Protein AF-A0A350AR19-F1 (afdb_monomer)

Mean predicted aligned error: 9.3 Å

Radius of gyration: 23.17 Å; Cα contacts (8 Å, |Δi|>4): 323; chains: 1; bounding box: 36×73×89 Å

pLDDT: mean 83.93, std 16.13, range [36.94, 98.38]

Foldseek 3Di:
DDDDDDDDPPPPPPPPPPPPQDDWDKDKAWEWEQPDPVGIKIKMKIKTFQQHQAKAKAFQAAPAWDWDDDPVATEIEREDEDFDDDPNDGDDDDSVNRPIDIAHNGGMDMHIHMHDDPVSVPPDQQGKYKYFYAYDPVCCVVPVHDHPPGIDIYGYHYD

Structure (mmCIF, N/CA/C/O backbone):
data_AF-A0A350AR19-F1
#
_entry.id   AF-A0A350AR19-F1
#
loop_
_atom_site.group_PDB
_atom_site.id
_atom_site.type_symbol
_atom_site.label_atom_id
_atom_site.label_alt_id
_atom_site.label_comp_id
_atom_site.label_asym_id
_atom_site.label_entity_id
_atom_site.label_seq_id
_atom_site.pdbx_PDB_ins_code
_atom_site.Cartn_x
_atom_site.Cartn_y
_atom_site.Cartn_z
_atom_site.occupancy
_atom_site.B_iso_or_equiv
_atom_site.auth_seq_id
_atom_site.auth_comp_id
_atom_site.auth_asym_id
_atom_site.auth_atom_id
_atom_site.pdbx_PDB_model_num
ATOM 1 N N . MET A 1 1 ? -0.957 -42.945 63.486 1.00 37.81 1 MET A N 1
ATOM 2 C CA . MET A 1 1 ? -1.663 -42.480 62.270 1.00 37.81 1 MET A CA 1
ATOM 3 C C . MET A 1 1 ? -1.542 -40.961 62.187 1.00 37.81 1 MET A C 1
ATOM 5 O O . MET A 1 1 ? -2.274 -40.268 62.877 1.00 37.81 1 MET A O 1
ATOM 9 N N . LYS A 1 2 ? -0.574 -40.432 61.429 1.00 36.94 2 LYS A N 1
ATOM 10 C CA . LYS A 1 2 ? -0.423 -38.988 61.178 1.00 36.94 2 LYS A CA 1
ATOM 11 C C . LYS A 1 2 ? -0.673 -38.764 59.688 1.00 36.94 2 LYS A C 1
ATOM 13 O O . LYS A 1 2 ? 0.070 -39.288 58.867 1.00 36.94 2 LYS A O 1
ATOM 18 N N . LYS A 1 3 ? -1.777 -38.091 59.357 1.00 41.34 3 LYS A N 1
ATOM 19 C CA . LYS A 1 3 ? -2.164 -37.763 57.980 1.00 41.34 3 LYS A CA 1
ATOM 20 C C . LYS A 1 3 ? -1.317 -36.578 57.510 1.00 41.34 3 LYS A C 1
ATOM 22 O O . LYS A 1 3 ? -1.369 -35.517 58.125 1.00 41.34 3 LYS A O 1
ATOM 27 N N . LEU A 1 4 ? -0.527 -36.787 56.459 1.00 43.38 4 LEU A N 1
ATOM 28 C CA . LEU A 1 4 ? 0.176 -35.736 55.727 1.00 43.38 4 LEU A CA 1
ATOM 29 C C . LEU A 1 4 ? -0.856 -35.006 54.853 1.00 43.38 4 LEU A C 1
ATOM 31 O O . LEU A 1 4 ? -1.509 -35.638 54.025 1.00 43.38 4 LEU A O 1
ATOM 35 N N . ILE A 1 5 ? -1.026 -33.703 55.057 1.00 50.78 5 ILE A N 1
ATOM 36 C CA . ILE A 1 5 ? -1.813 -32.838 54.172 1.00 50.78 5 ILE A CA 1
ATOM 37 C C . ILE A 1 5 ? -0.816 -32.202 53.208 1.00 50.78 5 ILE A C 1
ATOM 39 O O . ILE A 1 5 ? -0.080 -31.290 53.578 1.00 50.78 5 ILE A O 1
ATOM 43 N N . THR A 1 6 ? -0.759 -32.719 51.985 1.00 48.66 6 THR A N 1
ATOM 44 C CA . THR A 1 6 ? 0.013 -32.122 50.894 1.00 48.66 6 THR A CA 1
ATOM 45 C C . THR A 1 6 ? -0.844 -31.032 50.257 1.00 48.66 6 THR A C 1
ATOM 47 O O . THR A 1 6 ? -1.829 -31.326 49.584 1.00 48.66 6 THR A O 1
ATOM 50 N N . ILE A 1 7 ? -0.504 -29.768 50.508 1.00 51.00 7 ILE A N 1
ATOM 51 C CA . ILE A 1 7 ? -1.137 -28.613 49.863 1.00 51.00 7 ILE A CA 1
ATOM 52 C C . ILE A 1 7 ? -0.574 -28.513 48.442 1.00 51.00 7 ILE A C 1
ATOM 54 O O . ILE A 1 7 ? 0.606 -28.224 48.249 1.00 51.00 7 ILE A O 1
ATOM 58 N N . PHE A 1 8 ? -1.416 -28.791 47.448 1.00 46.69 8 PHE A N 1
ATOM 59 C CA . PHE A 1 8 ? -1.112 -28.588 46.034 1.00 46.69 8 PHE A CA 1
ATOM 60 C C . PHE A 1 8 ? -1.210 -27.084 45.743 1.00 46.69 8 PHE A C 1
ATOM 62 O O . PHE A 1 8 ? -2.303 -26.524 45.678 1.00 46.69 8 PHE A O 1
ATOM 69 N N . SER A 1 9 ? -0.064 -26.412 45.638 1.00 46.75 9 SER A N 1
ATOM 70 C CA . SER A 1 9 ? 0.002 -25.003 45.246 1.00 46.75 9 SER A CA 1
ATOM 71 C C . SER A 1 9 ? -0.266 -24.905 43.741 1.00 46.75 9 SER A C 1
ATOM 73 O O . SER A 1 9 ? 0.594 -25.236 42.926 1.00 46.75 9 SER A O 1
ATOM 75 N N . LEU A 1 10 ? -1.489 -24.520 43.369 1.00 44.19 10 LEU A N 1
ATOM 76 C CA . LEU A 1 10 ? -1.871 -24.227 41.991 1.00 44.19 10 LEU A CA 1
ATOM 77 C C . LEU A 1 10 ? -1.252 -22.874 41.609 1.00 44.19 10 LEU A C 1
ATOM 79 O O . LEU A 1 10 ? -1.826 -21.817 41.860 1.00 44.19 10 LEU A O 1
ATOM 83 N N . ILE A 1 11 ? -0.043 -22.910 41.049 1.00 52.19 11 ILE A N 1
ATOM 84 C CA . ILE A 1 11 ? 0.595 -21.743 40.438 1.00 52.19 11 ILE A CA 1
ATOM 85 C C . ILE A 1 11 ? -0.201 -21.427 39.170 1.00 52.19 11 ILE A C 1
ATOM 87 O O . ILE A 1 11 ? -0.035 -22.067 38.134 1.00 52.19 11 ILE A O 1
ATOM 91 N N . ILE A 1 12 ? -1.102 -20.452 39.271 1.00 52.34 12 ILE A N 1
ATOM 92 C CA . ILE A 1 12 ? -1.701 -19.794 38.115 1.00 52.34 12 ILE A CA 1
ATOM 93 C C . ILE A 1 12 ? -0.551 -19.043 37.439 1.00 52.34 12 ILE A C 1
ATOM 95 O O . ILE A 1 12 ? -0.163 -17.960 37.876 1.00 52.34 12 ILE A O 1
ATOM 99 N N . LEU A 1 13 ? 0.035 -19.643 36.398 1.00 46.66 13 LEU A N 1
ATOM 100 C CA . LEU A 1 13 ? 0.797 -18.894 35.407 1.00 46.66 13 LEU A CA 1
ATOM 101 C C . LEU A 1 13 ? -0.187 -17.921 34.757 1.00 46.66 13 LEU A C 1
ATOM 103 O O . LEU A 1 13 ? -0.883 -18.256 33.801 1.00 46.66 13 LEU A O 1
ATOM 107 N N . ALA A 1 14 ? -0.260 -16.710 35.302 1.00 49.75 14 ALA A N 1
ATOM 108 C CA . ALA A 1 14 ? -0.674 -15.562 34.527 1.00 49.75 14 ALA A CA 1
ATOM 109 C C . ALA A 1 14 ? 0.371 -15.427 33.416 1.00 49.75 14 ALA A C 1
ATOM 111 O O . ALA A 1 14 ? 1.444 -14.859 33.614 1.00 49.75 14 ALA A O 1
ATOM 112 N N . PHE A 1 15 ? 0.092 -16.031 32.261 1.00 45.84 15 PHE A N 1
ATOM 113 C CA . PHE A 1 15 ? 0.726 -15.609 31.029 1.00 45.84 15 PHE A CA 1
ATOM 114 C C . PHE A 1 15 ? 0.310 -14.155 30.855 1.00 45.84 15 PHE A C 1
ATOM 116 O O . PHE A 1 15 ? -0.799 -13.861 30.416 1.00 45.84 15 PHE A O 1
ATOM 123 N N . SER A 1 16 ? 1.183 -13.243 31.270 1.00 38.97 16 SER A N 1
ATOM 124 C CA . SER A 1 16 ? 1.180 -11.882 30.774 1.00 38.97 16 SER A CA 1
ATOM 125 C C . SER A 1 16 ? 1.359 -12.009 29.268 1.00 38.97 16 SER A C 1
ATOM 127 O O . SER A 1 16 ? 2.484 -12.101 28.777 1.00 38.97 16 SER A O 1
ATOM 129 N N . ILE A 1 17 ? 0.251 -12.114 28.534 1.00 50.84 17 ILE A N 1
ATOM 130 C CA . ILE A 1 17 ? 0.256 -11.905 27.097 1.00 50.84 17 ILE A CA 1
ATOM 131 C C . ILE A 1 17 ? 0.641 -10.441 26.980 1.00 50.84 17 ILE A C 1
ATOM 133 O O . ILE A 1 17 ? -0.194 -9.555 27.134 1.00 50.84 17 ILE A O 1
ATOM 137 N N . SER A 1 18 ? 1.935 -10.183 26.805 1.00 42.81 18 SER A N 1
ATOM 138 C CA . SER A 1 18 ? 2.385 -8.929 26.237 1.00 42.81 18 SER A CA 1
ATOM 139 C C . SER A 1 18 ? 1.616 -8.816 24.928 1.00 42.81 18 SER A C 1
ATOM 141 O O . SER A 1 18 ? 1.891 -9.545 23.977 1.00 42.81 18 SER A O 1
ATOM 143 N N . HIS A 1 19 ? 0.560 -8.001 24.922 1.00 46.62 19 HIS A N 1
ATOM 144 C CA . HIS A 1 19 ? -0.026 -7.510 23.690 1.00 46.62 19 HIS A CA 1
ATOM 145 C C . HIS A 1 19 ? 1.060 -6.603 23.130 1.00 46.62 19 HIS A C 1
ATOM 147 O O . HIS A 1 19 ? 1.127 -5.422 23.452 1.00 46.62 19 HIS A O 1
ATOM 153 N N . ALA A 1 20 ? 2.014 -7.194 22.409 1.00 54.19 20 ALA A N 1
ATOM 154 C CA . ALA A 1 20 ? 2.759 -6.417 21.446 1.00 54.19 20 ALA A CA 1
ATOM 155 C C . ALA A 1 20 ? 1.678 -5.752 20.598 1.00 54.19 20 ALA A C 1
ATOM 157 O O . ALA A 1 20 ? 0.804 -6.478 20.118 1.00 54.19 20 ALA A O 1
ATOM 158 N N . ASP A 1 21 ? 1.676 -4.418 20.531 1.00 61.75 21 ASP A N 1
ATOM 159 C CA . ASP A 1 21 ? 0.714 -3.668 19.729 1.00 61.75 21 ASP A CA 1
ATOM 160 C C . ASP A 1 21 ? 0.705 -4.300 18.341 1.00 61.75 21 ASP A C 1
ATOM 162 O O . ASP A 1 21 ? 1.667 -4.196 17.573 1.00 61.75 21 ASP A O 1
ATOM 166 N N . SER A 1 22 ? -0.331 -5.095 18.084 1.00 72.25 22 SER A N 1
ATOM 167 C CA . SER A 1 22 ? -0.424 -5.844 16.851 1.00 72.25 22 SER A CA 1
ATOM 168 C C . SER A 1 22 ? -0.725 -4.808 15.787 1.00 72.25 22 SER A C 1
ATOM 170 O O . SER A 1 22 ? -1.649 -4.005 15.900 1.00 72.25 22 SER A O 1
ATOM 172 N N . ILE A 1 23 ? 0.138 -4.763 14.787 1.00 87.81 23 ILE A N 1
ATOM 173 C CA . ILE A 1 23 ? -0.012 -3.900 13.625 1.00 87.81 23 ILE A CA 1
ATOM 174 C C . ILE A 1 23 ? -0.485 -4.763 12.461 1.00 87.81 23 ILE A C 1
ATOM 176 O O . ILE A 1 23 ? -0.144 -5.950 12.426 1.00 87.81 23 ILE A O 1
ATOM 180 N N . PRO A 1 24 ? -1.254 -4.206 11.514 1.00 91.50 24 PRO A N 1
ATOM 181 C CA . PRO A 1 24 ? -1.616 -4.920 10.300 1.00 91.50 24 PRO A CA 1
ATOM 182 C C . PRO A 1 24 ? -0.372 -5.404 9.552 1.00 91.50 24 PRO A C 1
ATOM 184 O O . PRO A 1 24 ? 0.674 -4.749 9.559 1.00 91.50 24 PRO A O 1
ATOM 187 N N . THR A 1 25 ? -0.495 -6.557 8.906 1.00 93.81 25 THR A N 1
ATOM 188 C CA . THR A 1 25 ? 0.560 -7.131 8.068 1.00 93.81 25 THR A CA 1
ATOM 189 C C . THR A 1 25 ? 0.360 -6.692 6.621 1.00 93.81 25 THR A C 1
ATOM 191 O O . THR A 1 25 ? -0.773 -6.577 6.153 1.00 93.81 25 THR A O 1
ATOM 194 N N . LEU A 1 26 ? 1.466 -6.440 5.919 1.00 94.75 26 LEU A N 1
ATOM 195 C CA . LEU A 1 26 ? 1.478 -6.044 4.514 1.00 94.75 26 LEU A CA 1
ATOM 196 C C . LEU A 1 26 ? 2.214 -7.076 3.665 1.00 94.75 26 LEU A C 1
ATOM 198 O O . LEU A 1 26 ? 3.391 -7.356 3.908 1.00 94.75 26 LEU A O 1
ATOM 202 N N . GLU A 1 27 ? 1.553 -7.553 2.618 1.00 95.69 27 GLU A N 1
ATOM 203 C CA . GLU A 1 27 ? 2.154 -8.383 1.573 1.00 95.69 27 GLU A CA 1
ATOM 204 C C . GLU A 1 27 ? 2.068 -7.643 0.243 1.00 95.69 27 GLU A C 1
ATOM 206 O O . GLU A 1 27 ? 1.047 -7.027 -0.054 1.00 95.69 27 GLU A O 1
ATOM 211 N N . ALA A 1 28 ? 3.128 -7.672 -0.560 1.00 96.06 28 ALA A N 1
ATOM 212 C CA . ALA A 1 28 ? 3.125 -7.002 -1.851 1.00 96.06 28 ALA A CA 1
ATOM 213 C C . ALA A 1 28 ? 3.604 -7.916 -2.974 1.00 96.06 28 ALA A C 1
ATOM 215 O O . ALA A 1 28 ? 4.525 -8.718 -2.818 1.00 96.06 28 ALA A O 1
ATOM 216 N N . HIS A 1 29 ? 2.992 -7.731 -4.137 1.00 96.81 29 HIS A N 1
ATOM 217 C CA . HIS A 1 29 ? 3.354 -8.385 -5.381 1.00 96.81 29 HIS A CA 1
ATOM 218 C C . HIS A 1 29 ? 3.581 -7.327 -6.451 1.00 96.81 29 HIS A C 1
ATOM 220 O O . HIS A 1 29 ? 2.799 -6.384 -6.576 1.00 96.81 29 HIS A O 1
ATOM 226 N N . ALA A 1 30 ? 4.648 -7.493 -7.225 1.00 96.12 30 ALA A N 1
ATOM 227 C CA . ALA A 1 30 ? 5.032 -6.563 -8.271 1.00 96.12 30 ALA A CA 1
ATOM 228 C C . ALA A 1 30 ? 5.287 -7.319 -9.576 1.00 96.12 30 ALA A C 1
ATOM 230 O O . ALA A 1 30 ? 6.028 -8.303 -9.593 1.00 96.12 30 ALA A O 1
ATOM 231 N N . VAL A 1 31 ? 4.673 -6.853 -10.661 1.00 96.69 31 VAL A N 1
ATOM 232 C CA . VAL A 1 31 ? 4.845 -7.419 -12.001 1.00 96.69 31 VAL A CA 1
ATOM 233 C C . VAL A 1 31 ? 5.217 -6.314 -12.978 1.00 96.69 31 VAL A C 1
ATOM 235 O O . VAL A 1 31 ? 4.507 -5.314 -13.093 1.00 96.69 31 VAL A O 1
ATOM 238 N N . LEU A 1 32 ? 6.333 -6.491 -13.676 1.00 96.00 32 LEU A N 1
ATOM 239 C CA . LEU A 1 32 ? 6.866 -5.543 -14.642 1.00 96.00 32 LEU A CA 1
ATOM 240 C C . LEU A 1 32 ? 6.602 -6.031 -16.067 1.00 96.00 32 LEU A C 1
ATOM 242 O O . LEU A 1 32 ? 7.069 -7.090 -16.474 1.00 96.00 32 LEU A O 1
ATOM 246 N N . ASN A 1 33 ? 5.912 -5.207 -16.848 1.00 94.88 33 ASN A N 1
ATOM 247 C CA . ASN A 1 33 ? 5.736 -5.401 -18.278 1.00 94.88 33 ASN A CA 1
ATOM 248 C C . ASN A 1 33 ? 6.491 -4.299 -19.032 1.00 94.88 33 ASN A C 1
ATOM 250 O O . ASN A 1 33 ? 6.073 -3.140 -19.017 1.00 94.88 33 ASN A O 1
ATOM 254 N N . LYS A 1 34 ? 7.603 -4.648 -19.689 1.00 92.44 34 LYS A N 1
ATOM 255 C CA . LYS A 1 34 ? 8.407 -3.697 -20.481 1.00 92.44 34 LYS A CA 1
ATOM 256 C C . LYS A 1 34 ? 7.848 -3.455 -21.888 1.00 92.44 34 LYS A C 1
ATOM 258 O O . LYS A 1 34 ? 8.145 -2.422 -22.482 1.00 92.44 34 LYS A O 1
ATOM 263 N N . ASP A 1 35 ? 6.987 -4.343 -22.380 1.00 89.56 35 ASP A N 1
ATOM 264 C CA . ASP A 1 35 ? 6.554 -4.401 -23.781 1.00 89.56 35 ASP A CA 1
ATOM 265 C C . ASP A 1 35 ? 5.206 -3.709 -24.043 1.00 89.56 35 ASP A C 1
ATOM 267 O O . ASP A 1 35 ? 4.575 -3.914 -25.086 1.00 89.56 35 ASP A O 1
ATOM 271 N N . THR A 1 36 ? 4.716 -2.874 -23.118 1.00 89.56 36 THR A N 1
ATOM 272 C CA . THR A 1 36 ? 3.449 -2.174 -23.361 1.00 89.56 36 THR A CA 1
ATOM 273 C C . THR A 1 36 ? 3.608 -1.071 -24.421 1.00 89.56 36 THR A C 1
ATOM 275 O O . THR A 1 36 ? 4.638 -0.392 -24.467 1.00 89.56 36 THR A O 1
ATOM 278 N N . PRO A 1 37 ? 2.569 -0.782 -25.234 1.00 86.44 37 PRO A N 1
ATOM 279 C CA . PRO A 1 37 ? 2.647 0.220 -26.306 1.00 86.44 37 PRO A CA 1
ATOM 280 C C . PRO A 1 37 ? 3.009 1.643 -25.855 1.00 86.44 37 PRO A C 1
ATOM 282 O O . PRO A 1 37 ? 3.338 2.484 -26.689 1.00 86.44 37 PRO A O 1
ATOM 285 N N . LYS A 1 38 ? 2.882 1.947 -24.557 1.00 86.31 38 LYS A N 1
ATOM 286 C CA . LYS A 1 38 ? 3.126 3.276 -23.977 1.00 86.31 38 LYS A CA 1
ATOM 287 C C . LYS A 1 38 ? 4.394 3.330 -23.110 1.00 86.31 38 LYS A C 1
ATOM 289 O O . LYS A 1 38 ? 4.604 4.340 -22.442 1.00 86.31 38 LYS A O 1
ATOM 294 N N . GLY A 1 39 ? 5.226 2.287 -23.148 1.00 88.31 39 GLY A N 1
ATOM 295 C CA . GLY A 1 39 ? 6.433 2.132 -22.329 1.00 88.31 39 GLY A CA 1
ATOM 296 C C . GLY A 1 39 ? 6.243 1.151 -21.166 1.00 88.31 39 GLY A C 1
ATOM 297 O O . GLY A 1 39 ? 5.162 0.579 -21.023 1.00 88.31 39 GLY A O 1
ATOM 298 N N . PRO A 1 40 ? 7.266 0.929 -20.327 1.00 92.12 40 PRO A N 1
ATOM 299 C CA . PRO A 1 40 ? 7.166 -0.040 -19.244 1.00 92.12 40 PRO A CA 1
ATOM 300 C C . PRO A 1 40 ? 6.082 0.319 -18.224 1.00 92.12 40 PRO A C 1
ATOM 302 O O . PRO A 1 40 ? 5.913 1.485 -17.852 1.00 92.12 40 PRO A O 1
ATOM 305 N N . LEU A 1 41 ? 5.376 -0.702 -17.749 1.00 94.44 41 LEU A N 1
ATOM 306 C CA . LEU A 1 41 ? 4.312 -0.594 -16.762 1.00 94.44 41 LEU A CA 1
ATOM 307 C C . LEU A 1 41 ? 4.573 -1.572 -15.620 1.00 94.44 41 LEU A C 1
ATOM 309 O O . LEU A 1 41 ? 4.810 -2.758 -15.842 1.00 94.44 41 LEU A O 1
ATOM 313 N N . LEU A 1 42 ? 4.519 -1.058 -14.397 1.00 94.75 42 LEU A N 1
ATOM 314 C CA . LEU A 1 42 ? 4.652 -1.835 -13.176 1.00 94.75 42 LEU A CA 1
ATOM 315 C C . LEU A 1 42 ? 3.273 -1.970 -12.529 1.00 94.75 42 LEU A C 1
ATOM 317 O O . LEU A 1 42 ? 2.700 -0.981 -12.068 1.00 94.75 42 LEU A O 1
ATOM 321 N N . GLY A 1 43 ? 2.742 -3.188 -12.511 1.00 94.62 43 GLY A N 1
ATOM 322 C CA . GLY A 1 43 ? 1.568 -3.545 -11.725 1.00 94.62 43 GLY A CA 1
ATOM 323 C C . GLY A 1 43 ? 1.988 -3.888 -10.302 1.00 94.62 43 GLY A C 1
ATOM 324 O O . GLY A 1 43 ? 2.875 -4.715 -10.104 1.00 94.62 43 GLY A O 1
ATOM 325 N N . VAL A 1 44 ? 1.365 -3.254 -9.314 1.00 95.12 44 VAL A N 1
ATOM 326 C CA . VAL A 1 44 ? 1.610 -3.518 -7.894 1.00 95.12 44 VAL A CA 1
ATOM 327 C C . VAL A 1 44 ? 0.299 -3.854 -7.212 1.00 95.12 44 VAL A C 1
ATOM 329 O O . VAL A 1 44 ? -0.666 -3.099 -7.313 1.00 95.12 44 VAL A O 1
ATOM 332 N N . VAL A 1 45 ? 0.304 -4.967 -6.489 1.00 95.50 45 VAL A N 1
ATOM 333 C CA . VAL A 1 45 ? -0.781 -5.409 -5.618 1.00 95.50 45 VAL A CA 1
ATOM 334 C C . VAL A 1 45 ? -0.259 -5.388 -4.191 1.00 95.50 45 VAL A C 1
ATOM 336 O O . VAL A 1 45 ? 0.756 -6.015 -3.899 1.00 95.50 45 VAL A O 1
ATOM 339 N N . LEU A 1 46 ? -0.935 -4.666 -3.307 1.00 95.94 46 LEU A N 1
ATOM 340 C CA . LEU A 1 46 ? -0.661 -4.637 -1.877 1.00 95.94 46 LEU A CA 1
ATOM 341 C C . LEU A 1 46 ? -1.846 -5.254 -1.136 1.00 95.94 46 LEU A C 1
ATOM 343 O O . LEU A 1 46 ? -2.965 -4.755 -1.220 1.00 95.94 46 LEU A O 1
ATOM 347 N N . ILE A 1 47 ? -1.593 -6.318 -0.389 1.00 96.75 47 ILE A N 1
ATOM 348 C CA . ILE A 1 47 ? -2.563 -6.976 0.476 1.00 96.75 47 ILE A CA 1
ATOM 349 C C . ILE A 1 47 ? -2.356 -6.447 1.894 1.00 96.75 47 ILE A C 1
ATOM 351 O O . ILE A 1 47 ? -1.254 -6.516 2.444 1.00 96.75 47 ILE A O 1
ATOM 355 N N . VAL A 1 48 ? -3.424 -5.914 2.485 1.00 96.25 48 VAL A N 1
ATOM 356 C CA . VAL A 1 48 ? -3.446 -5.461 3.878 1.00 96.25 48 VAL A CA 1
ATOM 357 C C . VAL A 1 48 ? -4.221 -6.475 4.699 1.00 96.25 48 VAL A C 1
ATOM 359 O O . VAL A 1 48 ? -5.412 -6.669 4.464 1.00 96.25 48 VAL A O 1
ATOM 362 N N . ILE A 1 49 ? -3.557 -7.102 5.665 1.00 96.19 49 ILE A N 1
ATOM 363 C CA . ILE A 1 49 ? -4.132 -8.135 6.527 1.00 96.19 49 ILE A CA 1
ATOM 364 C C . ILE A 1 49 ? -4.280 -7.555 7.929 1.00 96.19 49 ILE A C 1
ATOM 366 O O . ILE A 1 49 ? -3.289 -7.175 8.561 1.00 96.19 49 ILE A O 1
ATOM 370 N N . ASN A 1 50 ? -5.509 -7.491 8.441 1.00 96.50 50 ASN A N 1
ATOM 371 C CA . ASN A 1 50 ? -5.743 -7.010 9.795 1.00 96.50 50 ASN A CA 1
ATOM 372 C C . ASN A 1 50 ? -5.413 -8.109 10.812 1.00 96.50 50 ASN A C 1
ATOM 374 O O . ASN A 1 50 ? -6.257 -8.906 11.212 1.00 96.50 50 ASN A O 1
ATOM 378 N N . THR A 1 51 ? -4.160 -8.127 11.250 1.00 94.44 51 THR A N 1
ATOM 379 C CA . THR A 1 51 ? -3.656 -9.006 12.312 1.00 94.44 51 THR A CA 1
ATOM 380 C C . THR A 1 51 ? -3.880 -8.446 13.719 1.00 94.44 51 THR A C 1
ATOM 382 O O . THR A 1 51 ? -3.319 -8.974 14.678 1.00 94.44 51 THR A O 1
ATOM 385 N N . THR A 1 52 ? -4.668 -7.374 13.844 1.00 93.44 52 THR A N 1
ATOM 386 C CA . THR A 1 52 ? -4.962 -6.710 15.118 1.00 93.44 52 THR A CA 1
ATOM 387 C C . THR A 1 52 ? -6.255 -7.225 15.747 1.00 93.44 52 THR A C 1
ATOM 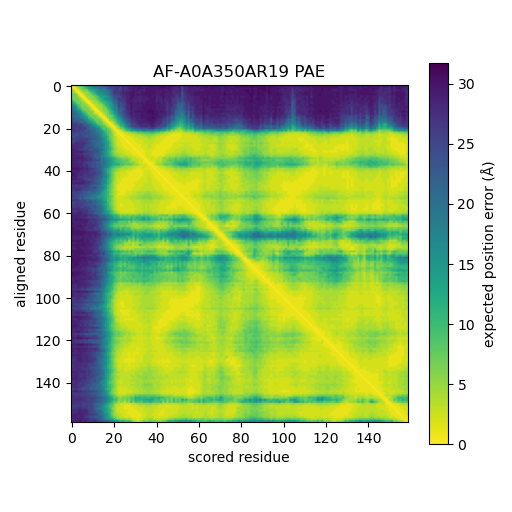389 O O . THR A 1 52 ? -6.990 -7.996 15.134 1.00 93.44 52 THR A O 1
ATOM 392 N N . ASP A 1 53 ? -6.538 -6.813 16.981 1.00 94.69 53 ASP A N 1
ATOM 393 C CA . ASP A 1 53 ? -7.757 -7.160 17.724 1.00 94.69 53 ASP A CA 1
ATOM 394 C C . ASP A 1 53 ? -8.911 -6.158 17.529 1.00 94.69 53 ASP A C 1
ATOM 396 O O . ASP A 1 53 ? -9.984 -6.322 18.114 1.00 94.69 53 ASP A O 1
ATOM 400 N N . ARG A 1 54 ? -8.717 -5.142 16.682 1.00 94.19 54 ARG A N 1
ATOM 401 C CA . ARG A 1 54 ? -9.695 -4.091 16.387 1.00 94.19 54 ARG A CA 1
ATOM 402 C C . ARG A 1 54 ? -9.907 -3.922 14.892 1.00 94.19 54 ARG A C 1
ATOM 404 O O . ARG A 1 54 ? -9.053 -4.276 14.085 1.00 94.19 54 ARG A O 1
ATOM 411 N N . ASP A 1 55 ? -11.035 -3.335 14.525 1.00 96.75 55 ASP A N 1
ATOM 412 C CA . ASP A 1 55 ? -11.291 -2.935 13.146 1.00 96.75 55 ASP A CA 1
ATOM 413 C C . ASP A 1 55 ? -10.295 -1.844 12.716 1.00 96.75 55 ASP A C 1
ATOM 415 O O . ASP A 1 55 ? -9.939 -0.961 13.500 1.00 96.75 55 ASP A O 1
ATOM 419 N N . ILE A 1 56 ? -9.860 -1.896 11.457 1.00 96.06 56 ILE A N 1
ATOM 420 C CA . ILE A 1 56 ? -9.057 -0.840 10.828 1.00 96.06 56 ILE A CA 1
ATOM 421 C C . ILE A 1 56 ? -9.749 -0.365 9.559 1.00 96.06 56 ILE A C 1
ATOM 423 O O . ILE A 1 56 ? -10.340 -1.171 8.844 1.00 96.06 56 ILE A O 1
ATOM 427 N N . THR A 1 57 ? -9.640 0.921 9.237 1.00 96.88 57 THR A N 1
ATOM 428 C CA . THR A 1 57 ? -10.132 1.450 7.960 1.00 96.88 57 THR A CA 1
ATOM 429 C C . THR A 1 57 ? -8.963 1.842 7.070 1.00 96.88 57 THR A C 1
ATOM 431 O O . THR A 1 57 ? -8.076 2.593 7.481 1.00 96.88 57 THR A O 1
ATOM 434 N N . VAL A 1 58 ? -8.963 1.341 5.836 1.00 95.56 58 VAL A N 1
ATOM 435 C CA . VAL A 1 58 ? -7.956 1.656 4.814 1.00 95.56 58 VAL A CA 1
ATOM 436 C C . VAL A 1 58 ? -8.618 2.199 3.555 1.00 95.56 58 VAL A C 1
ATOM 438 O O . VAL A 1 58 ? -9.813 2.009 3.346 1.00 95.56 58 VAL A O 1
ATOM 441 N N . LEU A 1 59 ? -7.848 2.873 2.707 1.00 94.19 59 LEU A N 1
ATOM 442 C CA . LEU A 1 59 ? -8.299 3.340 1.398 1.00 94.19 59 LEU A CA 1
ATOM 443 C C . LEU A 1 59 ? -7.776 2.394 0.319 1.00 94.19 59 LEU A C 1
ATOM 445 O O . LEU A 1 59 ? -6.569 2.176 0.235 1.00 94.19 59 LEU A O 1
ATOM 449 N N . THR A 1 60 ? -8.655 1.848 -0.517 1.00 94.25 60 THR A N 1
ATOM 450 C CA . THR A 1 60 ? -8.264 0.819 -1.497 1.00 94.25 60 THR A CA 1
ATOM 451 C C . THR A 1 60 ? -8.165 1.343 -2.921 1.00 94.25 60 THR A C 1
ATOM 453 O O . THR A 1 60 ? -7.449 0.775 -3.745 1.00 94.25 60 THR A O 1
ATOM 456 N N . LYS A 1 61 ? -8.812 2.474 -3.228 1.00 91.50 61 LYS A N 1
ATOM 457 C CA . LYS A 1 61 ? -8.805 3.036 -4.580 1.00 91.50 61 LYS A CA 1
ATOM 458 C C . LYS A 1 61 ? -7.855 4.204 -4.725 1.00 91.50 61 LYS A C 1
ATOM 460 O O . LYS A 1 61 ? -8.173 5.347 -4.389 1.00 91.50 61 LYS A O 1
ATOM 465 N N . ILE A 1 62 ? -6.704 3.931 -5.326 1.00 84.31 62 ILE A N 1
ATOM 466 C CA . ILE A 1 62 ? -5.738 4.958 -5.696 1.00 84.31 62 ILE A CA 1
ATOM 467 C C . ILE A 1 62 ? -5.996 5.492 -7.109 1.00 84.31 62 ILE A C 1
ATOM 469 O O . ILE A 1 62 ? -6.414 4.772 -8.010 1.00 84.31 62 ILE A O 1
ATOM 473 N N . LYS A 1 63 ? -5.739 6.790 -7.314 1.00 71.50 63 LYS A N 1
ATOM 474 C CA . LYS A 1 63 ? -5.779 7.385 -8.658 1.00 71.50 63 LYS A CA 1
ATOM 475 C C . LYS A 1 63 ? -4.496 7.164 -9.449 1.00 71.50 63 LYS A C 1
ATOM 477 O O . LYS A 1 63 ? -4.605 6.974 -10.645 1.00 71.50 63 LYS A O 1
ATOM 482 N N . ASN A 1 64 ? -3.328 7.252 -8.807 1.00 68.19 64 ASN A N 1
ATOM 483 C CA . ASN A 1 64 ? -2.012 6.965 -9.387 1.00 68.19 64 ASN A CA 1
ATOM 484 C C . ASN A 1 64 ? -1.019 6.615 -8.265 1.00 68.19 64 ASN A C 1
ATOM 486 O O . ASN A 1 64 ? -0.887 7.408 -7.329 1.00 68.19 64 ASN A O 1
ATOM 490 N N . GLY A 1 65 ? -0.298 5.498 -8.381 1.00 80.00 65 GLY A N 1
ATOM 491 C CA . GLY A 1 65 ? 0.923 5.251 -7.611 1.00 80.00 65 GL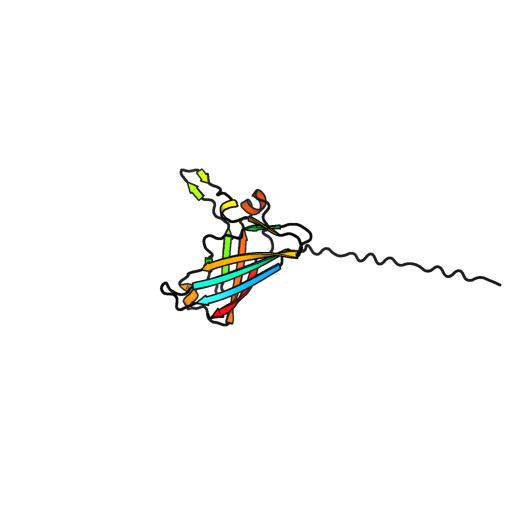Y A CA 1
ATOM 492 C C . GLY A 1 65 ? 2.106 6.059 -8.156 1.00 80.00 65 GLY A C 1
ATOM 493 O O . GLY A 1 65 ? 2.074 6.547 -9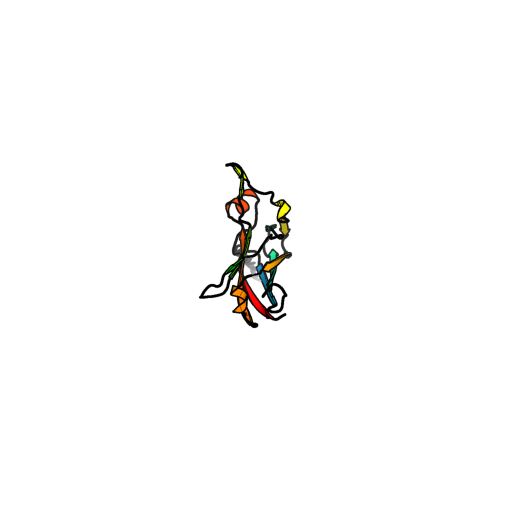.288 1.00 80.00 65 GLY A O 1
ATOM 494 N N . ILE A 1 66 ? 3.149 6.233 -7.347 1.00 83.19 66 ILE A N 1
ATOM 495 C CA . ILE A 1 66 ? 4.380 6.925 -7.748 1.00 83.19 66 ILE A CA 1
ATOM 496 C C . ILE A 1 66 ? 5.557 5.968 -7.596 1.00 83.19 66 ILE A C 1
ATOM 498 O O . ILE A 1 66 ? 5.718 5.355 -6.545 1.00 83.19 66 ILE A O 1
ATOM 502 N N . TYR A 1 67 ? 6.388 5.869 -8.632 1.00 85.06 67 TYR A N 1
ATOM 503 C CA . TYR A 1 67 ? 7.663 5.158 -8.579 1.00 85.06 67 TYR A CA 1
ATOM 504 C C . TYR A 1 67 ? 8.820 6.146 -8.421 1.00 85.06 67 TYR A C 1
ATOM 506 O O . TYR A 1 67 ? 8.937 7.104 -9.191 1.00 85.06 67 TYR A O 1
ATOM 514 N N . TYR A 1 68 ? 9.690 5.873 -7.456 1.00 84.12 68 TYR A N 1
ATOM 515 C CA . TYR A 1 68 ? 10.923 6.594 -7.185 1.00 84.12 68 TYR A CA 1
ATOM 516 C C . TYR A 1 68 ? 12.104 5.646 -7.379 1.00 84.12 68 TYR A C 1
ATOM 518 O O . TYR A 1 68 ? 12.205 4.618 -6.712 1.00 84.12 68 TYR A O 1
ATOM 526 N N . SER A 1 69 ? 13.022 6.024 -8.264 1.00 77.44 69 SER A N 1
ATOM 527 C CA . SER A 1 69 ? 14.340 5.397 -8.317 1.00 77.44 69 SER A CA 1
ATOM 528 C C . SER A 1 69 ? 15.175 5.986 -7.182 1.00 77.44 69 SER A C 1
ATOM 530 O O . SER A 1 69 ? 15.587 7.142 -7.265 1.00 77.44 69 SER A O 1
ATOM 532 N N . ASP A 1 70 ? 15.374 5.227 -6.111 1.00 75.31 70 ASP A N 1
ATOM 533 C CA . ASP A 1 70 ? 16.295 5.571 -5.025 1.00 75.31 70 ASP A CA 1
ATOM 534 C C . ASP A 1 70 ? 17.588 4.762 -5.208 1.00 75.31 70 ASP A C 1
ATOM 536 O O . ASP A 1 70 ? 17.547 3.641 -5.713 1.00 75.31 70 ASP A O 1
ATOM 540 N N . ALA A 1 71 ? 18.727 5.343 -4.835 1.00 63.41 71 ALA A N 1
ATOM 541 C CA . ALA A 1 71 ? 20.042 4.730 -4.999 1.00 63.41 71 ALA A CA 1
ATOM 542 C C . ALA A 1 71 ? 20.239 3.504 -4.092 1.00 63.41 71 ALA A C 1
ATOM 544 O O . ALA A 1 71 ? 21.044 2.637 -4.420 1.00 63.41 71 ALA A O 1
ATOM 545 N N . GLU A 1 72 ? 19.520 3.432 -2.967 1.00 70.19 72 GLU A N 1
ATOM 546 C CA . GLU A 1 72 ? 19.604 2.304 -2.030 1.00 70.19 72 GLU A CA 1
ATOM 547 C C . GLU A 1 72 ? 18.618 1.178 -2.364 1.00 70.19 72 GLU A C 1
ATOM 549 O O . GLU A 1 72 ? 18.973 0.004 -2.285 1.00 70.19 72 GLU A O 1
ATOM 554 N N . SER A 1 73 ? 17.371 1.505 -2.721 1.00 72.69 73 SER A N 1
ATOM 555 C CA . SER A 1 73 ? 16.344 0.530 -3.125 1.00 72.69 73 SER A CA 1
ATOM 556 C C . SER A 1 73 ? 15.183 1.245 -3.815 1.00 72.69 73 SER A C 1
ATOM 558 O O . SER A 1 73 ? 14.638 2.172 -3.210 1.00 72.69 73 SER A O 1
ATOM 560 N N . PRO A 1 74 ? 14.736 0.841 -5.016 1.00 83.06 74 PRO A N 1
ATOM 561 C CA . PRO A 1 74 ? 13.601 1.480 -5.671 1.00 83.06 74 PRO A CA 1
ATOM 562 C C . PRO A 1 74 ? 12.332 1.442 -4.810 1.00 83.06 74 PRO A C 1
ATOM 564 O O . PRO A 1 74 ? 12.070 0.479 -4.086 1.00 83.06 74 PRO A O 1
ATOM 567 N N . LYS A 1 75 ? 11.531 2.511 -4.874 1.00 86.50 75 LYS A N 1
ATOM 568 C CA . LYS A 1 75 ? 10.355 2.696 -4.012 1.00 86.50 75 LYS A CA 1
ATOM 569 C C . LYS A 1 75 ? 9.107 2.938 -4.840 1.00 86.50 75 LYS A C 1
ATOM 571 O O . LYS A 1 75 ? 9.066 3.833 -5.680 1.00 86.50 75 LYS A O 1
ATOM 576 N N . VAL A 1 76 ? 8.053 2.204 -4.527 1.00 84.31 76 VAL A N 1
ATOM 577 C CA . VAL A 1 76 ? 6.689 2.472 -4.968 1.00 84.31 76 VAL A CA 1
ATOM 578 C C . VAL A 1 76 ? 5.908 3.062 -3.807 1.00 84.31 76 VAL A C 1
ATOM 580 O O . VAL A 1 76 ? 5.859 2.493 -2.722 1.00 84.31 76 VAL A O 1
ATOM 583 N N . GLN A 1 77 ? 5.251 4.190 -4.045 1.00 87.62 77 GLN A N 1
ATOM 584 C CA . GLN A 1 77 ? 4.352 4.814 -3.089 1.00 87.62 77 GLN A CA 1
ATOM 585 C C . GLN A 1 77 ? 2.919 4.821 -3.618 1.00 87.62 77 GLN A C 1
ATOM 587 O O . GLN A 1 77 ? 2.604 5.449 -4.630 1.00 87.62 77 GLN A O 1
ATOM 592 N N . ILE A 1 78 ? 2.040 4.172 -2.868 1.00 83.38 78 ILE A N 1
ATOM 593 C CA . ILE A 1 78 ? 0.589 4.207 -3.000 1.00 83.38 78 ILE A CA 1
ATOM 594 C C . ILE A 1 78 ? 0.094 5.289 -2.033 1.00 83.38 78 ILE A C 1
ATOM 596 O O . ILE A 1 78 ? -0.078 5.044 -0.843 1.00 83.38 78 ILE A O 1
ATOM 600 N N . GLY A 1 79 ? -0.017 6.531 -2.517 1.00 78.56 79 GLY A N 1
ATOM 601 C CA . GLY A 1 79 ? -0.246 7.714 -1.681 1.00 78.56 79 GLY A CA 1
ATOM 602 C C . GLY A 1 79 ? -1.657 8.314 -1.753 1.00 78.56 79 GLY A C 1
ATOM 603 O O . GLY A 1 79 ? -2.185 8.572 -2.836 1.00 78.56 79 GLY A O 1
ATOM 604 N N . PHE A 1 80 ? -2.203 8.663 -0.587 1.00 77.50 80 PHE A N 1
ATOM 605 C CA . PHE A 1 80 ? -3.476 9.351 -0.362 1.00 77.50 80 PHE A CA 1
ATOM 606 C C . PHE A 1 80 ? -3.228 10.660 0.404 1.00 77.50 80 PHE A C 1
ATOM 608 O O . PHE A 1 80 ? -3.281 10.711 1.631 1.00 77.50 80 PHE A O 1
ATOM 615 N N . ASN A 1 81 ? -2.874 11.723 -0.323 1.00 66.69 81 ASN A N 1
ATOM 616 C CA . ASN A 1 81 ? -2.371 12.968 0.280 1.00 66.69 81 ASN A CA 1
ATOM 617 C C . ASN A 1 81 ? -2.807 14.256 -0.448 1.00 66.69 81 ASN A C 1
ATOM 619 O O . ASN A 1 81 ? -2.115 15.273 -0.395 1.00 66.69 81 ASN A O 1
ATOM 623 N N . ARG A 1 82 ? -3.924 14.240 -1.188 1.00 66.62 82 ARG A N 1
ATOM 624 C CA . ARG A 1 82 ? -4.303 15.384 -2.037 1.00 66.62 82 ARG A CA 1
ATOM 625 C C . ARG A 1 82 ? -5.330 16.299 -1.385 1.00 66.62 82 ARG A C 1
ATOM 627 O O . ARG A 1 82 ? -6.530 16.116 -1.572 1.00 66.62 82 ARG A O 1
ATOM 634 N N . THR A 1 83 ? -4.847 17.379 -0.785 1.00 68.19 83 THR A N 1
ATOM 635 C CA . THR A 1 83 ? -5.644 18.592 -0.566 1.00 68.19 83 THR A CA 1
ATOM 636 C C . THR A 1 83 ? -5.518 19.491 -1.799 1.00 68.19 83 THR A C 1
ATOM 638 O O . THR A 1 83 ? -4.413 19.795 -2.248 1.00 68.19 83 THR A O 1
ATOM 641 N N . GLN A 1 84 ? -6.638 19.882 -2.415 1.00 76.19 84 GLN A N 1
ATOM 642 C CA . GLN A 1 84 ? -6.626 20.707 -3.631 1.00 76.19 84 GLN A CA 1
ATOM 643 C C . GLN A 1 84 ? -6.943 22.156 -3.289 1.00 76.19 84 GLN A C 1
ATOM 645 O O . GLN A 1 84 ? -7.940 22.421 -2.629 1.00 76.19 84 GLN A O 1
ATOM 650 N N . LYS A 1 85 ? -6.169 23.117 -3.800 1.00 84.00 85 LYS A N 1
ATOM 651 C CA . LYS A 1 85 ? -6.585 24.524 -3.759 1.00 84.00 85 LYS A CA 1
ATOM 652 C C . LYS A 1 85 ? -7.443 24.846 -4.979 1.00 84.00 85 LYS A C 1
ATOM 654 O O . LYS A 1 85 ? -7.011 24.621 -6.107 1.00 84.00 85 LYS A O 1
ATOM 659 N N . ARG A 1 86 ? -8.646 25.381 -4.769 1.00 86.19 86 ARG A N 1
ATOM 660 C CA . ARG A 1 86 ? -9.510 25.905 -5.841 1.00 86.19 86 ARG A CA 1
ATOM 661 C C . ARG A 1 86 ? -10.119 27.227 -5.410 1.00 86.19 86 ARG A C 1
ATOM 663 O O . ARG A 1 86 ? -10.670 27.317 -4.321 1.00 86.19 86 ARG A O 1
ATOM 670 N N . PHE A 1 87 ? -10.008 28.240 -6.269 1.00 91.31 87 PHE A N 1
ATOM 671 C CA . PHE A 1 87 ? -10.565 29.579 -6.031 1.00 91.31 87 PHE A CA 1
ATOM 672 C C . PHE A 1 87 ? -10.166 30.182 -4.669 1.00 91.31 87 PHE A C 1
ATOM 674 O O . PHE A 1 87 ? -10.979 30.791 -3.990 1.00 91.31 87 PHE A O 1
ATOM 681 N N . GLY A 1 88 ? -8.919 29.965 -4.236 1.00 91.56 88 GLY A N 1
ATOM 682 C CA . GLY A 1 88 ? -8.425 30.429 -2.932 1.00 91.56 88 GLY A CA 1
ATOM 683 C C . GLY A 1 88 ? -8.830 29.563 -1.731 1.00 91.56 88 GLY A C 1
ATOM 684 O O . GLY A 1 88 ? -8.288 29.754 -0.647 1.00 91.56 88 GLY A O 1
ATOM 685 N N . HIS A 1 89 ? -9.702 28.568 -1.910 1.00 88.12 89 HIS A N 1
ATOM 686 C CA . HIS A 1 89 ? -10.124 27.650 -0.854 1.00 88.12 89 HIS A CA 1
ATOM 687 C C . HIS A 1 89 ? -9.300 26.363 -0.845 1.00 88.12 89 HIS A C 1
ATOM 689 O O . HIS A 1 89 ? -8.924 25.844 -1.898 1.00 88.12 89 HIS A O 1
ATOM 695 N N . SER A 1 90 ? -9.069 25.823 0.353 1.00 85.94 90 SER A N 1
ATOM 696 C CA . SER A 1 90 ? -8.540 24.473 0.549 1.00 85.94 90 SER A CA 1
ATOM 697 C C . SER A 1 90 ? -9.694 23.472 0.489 1.00 85.94 90 SER A C 1
ATOM 699 O O . SER A 1 90 ? -10.558 23.457 1.363 1.00 85.94 90 SER A O 1
ATOM 701 N N . ILE A 1 91 ? -9.749 22.679 -0.575 1.00 83.69 91 ILE A N 1
ATOM 702 C CA . ILE A 1 91 ? -10.779 21.670 -0.803 1.00 83.69 91 ILE A CA 1
ATOM 703 C C . ILE A 1 91 ? -10.253 20.326 -0.317 1.00 83.69 91 ILE A C 1
ATOM 705 O O . ILE A 1 91 ? -9.315 19.765 -0.894 1.00 83.69 91 ILE A O 1
ATOM 709 N N . VAL A 1 92 ? -10.904 19.798 0.718 1.00 80.94 92 VAL A N 1
ATOM 710 C CA . VAL A 1 92 ? -10.714 18.415 1.153 1.00 80.94 92 VAL A CA 1
ATOM 711 C C . VAL A 1 92 ? -11.657 17.531 0.333 1.00 80.94 92 VAL A C 1
ATOM 713 O O . VAL A 1 92 ? -12.870 17.751 0.367 1.00 80.94 92 VAL A O 1
ATOM 716 N N . PRO A 1 93 ? -11.135 16.587 -0.465 1.00 79.81 93 PRO A N 1
ATOM 717 C CA . PRO A 1 93 ? -11.967 15.712 -1.281 1.00 79.81 93 PRO A CA 1
ATOM 718 C C . PRO A 1 93 ? -12.746 14.714 -0.412 1.00 79.81 93 PRO A C 1
ATOM 720 O O . PRO A 1 93 ? -12.376 14.422 0.722 1.00 79.81 93 PRO A O 1
ATOM 723 N N . SER A 1 94 ? -13.822 14.160 -0.971 1.00 86.00 94 SER A N 1
ATOM 724 C CA . SER A 1 94 ? -14.570 13.081 -0.320 1.00 86.00 94 SER A CA 1
ATOM 725 C C . SER A 1 94 ? -13.730 11.807 -0.237 1.00 86.00 94 SER A C 1
ATOM 727 O O . SER A 1 94 ? -13.213 11.348 -1.260 1.00 86.00 94 SER A O 1
ATOM 729 N N . ILE A 1 95 ? -13.663 11.200 0.953 1.00 88.44 95 ILE A N 1
ATOM 730 C CA . ILE A 1 95 ? -12.983 9.913 1.146 1.00 88.44 95 ILE A CA 1
ATOM 731 C C . ILE A 1 95 ? -13.662 8.773 0.392 1.00 88.44 95 ILE A C 1
ATOM 733 O O . ILE A 1 95 ? -12.982 7.856 -0.043 1.00 88.44 95 ILE A O 1
ATOM 737 N N . ALA A 1 96 ? -14.973 8.861 0.139 1.00 90.44 96 ALA A N 1
ATOM 738 C CA . ALA A 1 96 ? -15.717 7.822 -0.572 1.00 90.44 96 ALA A CA 1
ATOM 739 C C . ALA A 1 96 ? -15.167 7.568 -1.987 1.00 90.44 96 ALA A C 1
ATOM 741 O O . ALA A 1 96 ? -15.256 6.461 -2.501 1.00 90.44 96 ALA A O 1
ATOM 742 N N . SER A 1 97 ? -14.548 8.579 -2.610 1.00 88.38 97 SER A N 1
ATOM 743 C CA . SER A 1 97 ? -13.893 8.430 -3.919 1.00 88.38 97 SER A CA 1
ATOM 744 C C . SER A 1 97 ? -12.638 7.549 -3.893 1.00 88.38 97 SER A C 1
ATOM 746 O O . SER A 1 97 ? -12.163 7.167 -4.960 1.00 88.38 97 SER A O 1
ATOM 748 N N . PHE A 1 98 ? -12.103 7.267 -2.704 1.00 90.69 98 PHE A N 1
ATOM 749 C CA . PHE A 1 98 ? -10.945 6.40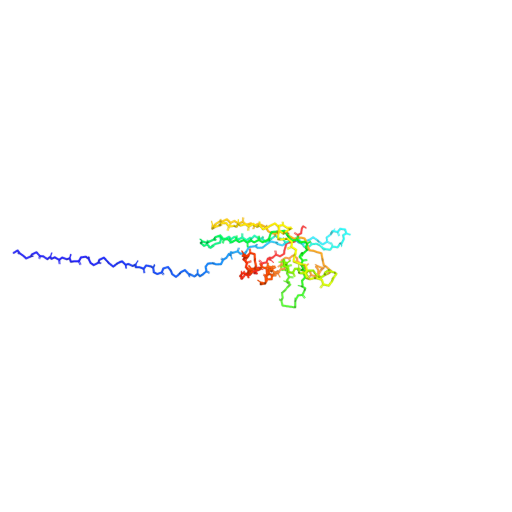5 -2.465 1.00 90.69 98 PHE A CA 1
ATOM 750 C C . PHE A 1 98 ? -11.344 5.034 -1.899 1.00 90.69 98 PHE A C 1
ATOM 752 O O . PHE A 1 98 ? -10.465 4.278 -1.500 1.00 90.69 98 PHE A O 1
ATOM 759 N N . GLU A 1 99 ? -12.650 4.730 -1.890 1.00 94.31 99 GLU A N 1
ATOM 760 C CA . GLU A 1 99 ? -13.225 3.442 -1.481 1.00 94.31 99 GLU A CA 1
ATOM 761 C C . GLU A 1 99 ? -12.692 2.984 -0.109 1.00 94.31 99 GLU A C 1
ATOM 763 O O . GLU A 1 99 ? -11.879 2.068 -0.027 1.00 94.31 99 GLU A O 1
ATOM 768 N N . PRO A 1 100 ? -13.098 3.657 0.987 1.00 95.44 100 PRO A N 1
ATOM 769 C CA . PRO A 1 100 ? -12.695 3.245 2.321 1.00 95.44 100 PRO A CA 1
ATOM 770 C C . PRO A 1 100 ? -13.285 1.868 2.637 1.00 95.44 100 PRO A C 1
ATOM 772 O O . PRO A 1 100 ? -14.485 1.646 2.466 1.00 95.44 100 PRO A O 1
ATOM 775 N N . VAL A 1 101 ? -12.441 0.964 3.122 1.00 97.31 101 VAL A N 1
ATOM 776 C CA . VAL A 1 101 ? -12.810 -0.392 3.527 1.00 97.31 101 VAL A CA 1
ATOM 777 C C . VAL A 1 101 ? -12.426 -0.582 4.983 1.00 97.31 101 VAL A C 1
ATOM 779 O O . VAL A 1 101 ? -11.263 -0.416 5.353 1.00 97.31 101 VAL A O 1
ATOM 782 N N . THR A 1 102 ? -13.409 -0.945 5.801 1.00 97.56 102 THR A N 1
ATOM 783 C CA . THR A 1 102 ? -13.171 -1.429 7.159 1.00 97.56 102 THR A CA 1
ATOM 784 C C . THR A 1 102 ? -12.848 -2.917 7.098 1.00 97.56 102 THR A C 1
ATOM 786 O O . THR A 1 102 ? -13.644 -3.699 6.584 1.00 97.56 102 THR A O 1
ATOM 789 N N . ILE A 1 103 ? -11.679 -3.288 7.609 1.00 97.62 103 ILE A N 1
ATOM 790 C CA . ILE A 1 103 ? -11.169 -4.656 7.678 1.00 97.62 103 ILE A CA 1
ATOM 791 C C . ILE A 1 103 ? -11.278 -5.106 9.133 1.00 97.62 103 ILE A C 1
ATOM 793 O O . ILE A 1 103 ? -10.679 -4.481 10.013 1.00 97.62 103 ILE A O 1
ATOM 797 N N . ARG A 1 104 ? -12.019 -6.178 9.407 1.00 98.00 104 ARG A N 1
ATOM 798 C CA . ARG A 1 104 ? -12.138 -6.743 10.762 1.00 98.00 104 ARG A CA 1
ATOM 799 C C . ARG A 1 104 ? -10.926 -7.605 11.123 1.00 98.00 104 ARG A C 1
ATOM 801 O O . ARG A 1 104 ? -10.194 -8.015 10.220 1.00 98.00 104 ARG A O 1
ATOM 808 N N . PRO A 1 105 ? -10.708 -7.928 12.410 1.00 97.25 105 PRO A N 1
ATOM 809 C CA . PRO A 1 105 ? -9.681 -8.880 12.823 1.00 97.25 105 PRO A CA 1
ATOM 810 C C . PRO A 1 105 ? -9.712 -10.179 12.006 1.00 97.25 105 PRO A C 1
ATOM 812 O O . PRO A 1 105 ? -10.735 -10.861 11.935 1.00 97.25 105 PRO A O 1
ATOM 815 N N . GLY A 1 106 ? -8.580 -10.516 11.388 1.00 96.25 106 GLY A N 1
ATOM 816 C CA . GLY A 1 106 ? -8.405 -11.695 10.536 1.00 96.25 106 GLY A CA 1
ATOM 817 C C . GLY A 1 106 ? -8.875 -11.544 9.084 1.00 96.25 106 GLY A C 1
ATOM 818 O O . GLY A 1 106 ? -8.666 -12.464 8.296 1.00 96.25 106 GLY A O 1
ATOM 819 N N . GLU A 1 107 ? -9.483 -10.417 8.704 1.00 98.38 107 GLU A N 1
ATOM 820 C CA . GLU A 1 107 ? -9.823 -10.118 7.311 1.00 98.38 107 GLU A CA 1
ATOM 821 C C . GLU A 1 107 ? -8.644 -9.458 6.576 1.00 98.38 107 GLU A C 1
ATOM 823 O O . GLU A 1 107 ? -7.685 -8.962 7.178 1.00 98.38 107 GLU A O 1
ATOM 828 N N . ALA A 1 108 ? -8.730 -9.439 5.247 1.00 97.62 108 ALA A N 1
ATOM 829 C CA . ALA A 1 108 ? -7.764 -8.775 4.388 1.00 97.62 108 ALA A CA 1
ATOM 830 C C . ALA A 1 108 ? -8.459 -8.006 3.263 1.00 97.62 108 ALA A C 1
ATOM 832 O O . ALA A 1 108 ? -9.587 -8.318 2.874 1.00 97.62 108 ALA A O 1
ATOM 833 N N . THR A 1 109 ? -7.762 -7.014 2.717 1.00 97.62 109 THR A N 1
ATOM 834 C CA . THR A 1 109 ? -8.173 -6.321 1.494 1.00 97.62 109 THR A CA 1
ATOM 835 C C . THR A 1 109 ? -6.999 -6.148 0.542 1.00 97.62 109 THR A C 1
ATOM 837 O O . THR A 1 109 ? -5.841 -6.282 0.936 1.00 97.62 109 THR A O 1
ATOM 840 N N . GLU A 1 110 ? -7.312 -5.835 -0.709 1.00 95.50 110 GLU A N 1
ATOM 841 C CA . GLU A 1 110 ? -6.347 -5.636 -1.782 1.00 95.50 110 GLU A CA 1
ATOM 842 C C . GLU A 1 110 ? -6.350 -4.173 -2.238 1.00 95.50 110 GLU A C 1
ATOM 844 O O . GLU A 1 110 ? -7.401 -3.542 -2.370 1.00 95.50 110 GLU A O 1
ATOM 849 N N . ILE A 1 111 ? -5.159 -3.649 -2.512 1.00 94.88 111 ILE A N 1
ATOM 850 C CA . ILE A 1 111 ? -4.926 -2.334 -3.092 1.00 94.88 111 ILE A CA 1
ATOM 851 C C . ILE A 1 111 ? -4.068 -2.525 -4.337 1.00 94.88 111 ILE A C 1
ATOM 853 O O . ILE A 1 111 ? -2.895 -2.886 -4.244 1.00 94.88 111 ILE A O 1
ATOM 857 N N . SER A 1 112 ? -4.646 -2.247 -5.500 1.00 92.81 112 SER A N 1
ATOM 858 C CA . SER A 1 112 ? -3.986 -2.443 -6.790 1.00 92.81 112 SER A CA 1
ATOM 859 C C . SER A 1 112 ? -3.673 -1.109 -7.463 1.00 92.81 112 SER A C 1
ATOM 861 O O . SER A 1 112 ? -4.488 -0.184 -7.468 1.00 92.81 112 SER A O 1
ATOM 863 N N . SER A 1 113 ? -2.471 -0.993 -8.028 1.00 92.06 113 SER A N 1
ATOM 864 C CA . SER A 1 113 ? -2.023 0.192 -8.757 1.00 92.06 113 SER A CA 1
ATOM 865 C C . SER A 1 113 ? -1.199 -0.193 -9.973 1.00 92.06 113 SER A C 1
ATOM 867 O O . SER A 1 113 ? -0.263 -0.981 -9.885 1.00 92.06 113 SER A O 1
ATOM 869 N N . GLU A 1 114 ? -1.470 0.476 -11.087 1.00 91.81 114 GLU A N 1
ATOM 870 C CA . GLU A 1 114 ? -0.585 0.488 -12.247 1.00 91.81 114 GLU A CA 1
ATOM 871 C C . GLU A 1 114 ? 0.275 1.747 -12.208 1.00 91.81 114 GLU A C 1
ATOM 873 O O . GLU A 1 114 ? -0.205 2.844 -11.903 1.00 91.81 114 GLU A O 1
ATOM 878 N N . ILE A 1 115 ? 1.565 1.589 -12.478 1.00 91.69 115 ILE A N 1
ATOM 879 C CA . ILE A 1 115 ? 2.535 2.671 -12.403 1.00 91.69 115 ILE A CA 1
ATOM 880 C C . ILE A 1 115 ? 3.302 2.718 -13.713 1.00 91.69 115 ILE A C 1
ATOM 882 O O . ILE A 1 115 ? 3.889 1.735 -14.149 1.00 91.69 115 ILE A O 1
ATOM 886 N N . SER A 1 116 ? 3.307 3.897 -14.323 1.00 90.19 116 SER A N 1
ATOM 887 C CA . SER A 1 116 ? 4.083 4.199 -15.521 1.00 90.19 116 SER A CA 1
ATOM 888 C C . SER A 1 116 ? 5.143 5.227 -15.157 1.00 90.19 116 SER A C 1
ATOM 890 O O . SER A 1 116 ? 4.830 6.308 -14.656 1.00 90.19 116 SER A O 1
ATOM 892 N N . SER A 1 117 ? 6.406 4.912 -15.424 1.00 89.06 117 SER A N 1
ATOM 893 C CA . SER A 1 117 ? 7.529 5.816 -15.192 1.00 89.06 117 SER A CA 1
ATOM 894 C C . SER A 1 117 ? 8.693 5.448 -16.102 1.00 89.06 117 SER A C 1
ATOM 896 O O . SER A 1 117 ? 8.990 4.273 -16.283 1.00 89.06 117 SER A O 1
ATOM 898 N N . LYS A 1 118 ? 9.405 6.454 -16.623 1.00 85.75 118 LYS A N 1
ATOM 899 C CA . LYS A 1 118 ? 10.625 6.242 -17.425 1.00 85.75 118 LYS A CA 1
ATOM 900 C C . LYS A 1 118 ? 11.720 5.489 -16.659 1.00 85.75 118 LYS A C 1
ATOM 902 O O . LYS A 1 118 ? 12.580 4.867 -17.257 1.00 85.75 118 LYS A O 1
ATOM 907 N N . TYR A 1 119 ? 11.691 5.551 -15.327 1.00 87.69 119 TYR A N 1
ATOM 908 C CA . TYR A 1 119 ? 12.666 4.878 -14.468 1.00 87.69 119 TYR A CA 1
ATOM 909 C C . TYR A 1 119 ? 12.393 3.375 -14.302 1.00 87.69 119 TYR A C 1
ATOM 911 O O . TYR A 1 119 ? 13.171 2.694 -13.649 1.00 87.69 119 TYR A O 1
ATOM 919 N N . LEU A 1 120 ? 11.295 2.857 -14.861 1.00 91.12 120 LEU A N 1
ATOM 920 C CA . LEU A 1 120 ? 11.013 1.420 -14.870 1.00 91.12 120 LEU A CA 1
ATOM 921 C C . LEU A 1 120 ? 11.855 0.665 -15.906 1.00 91.12 120 LEU A C 1
ATOM 923 O O . LEU A 1 120 ? 11.974 -0.549 -15.811 1.00 91.12 120 LEU A O 1
ATOM 927 N N . GLU A 1 121 ? 12.454 1.361 -16.878 1.00 88.12 121 GLU A N 1
ATOM 928 C CA . GLU A 1 121 ? 13.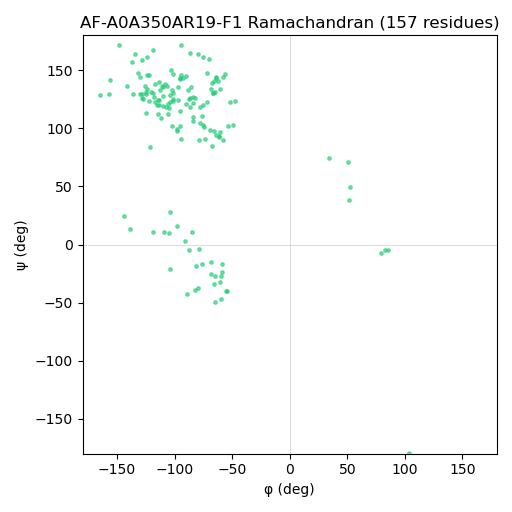332 0.740 -17.881 1.00 88.12 121 GLU A CA 1
ATOM 929 C C . GLU A 1 121 ? 14.548 0.052 -17.246 1.00 88.12 121 GLU A C 1
ATOM 931 O O . GLU A 1 121 ? 15.002 -0.967 -17.760 1.00 88.12 121 GLU A O 1
ATOM 936 N N . SER A 1 122 ? 15.042 0.585 -16.124 1.00 89.06 122 SER A N 1
ATOM 937 C CA . SER A 1 122 ? 16.197 0.049 -15.397 1.00 89.06 122 SER A CA 1
ATOM 938 C C . SER A 1 122 ? 15.850 -1.026 -14.368 1.00 89.06 122 SER A C 1
ATOM 940 O 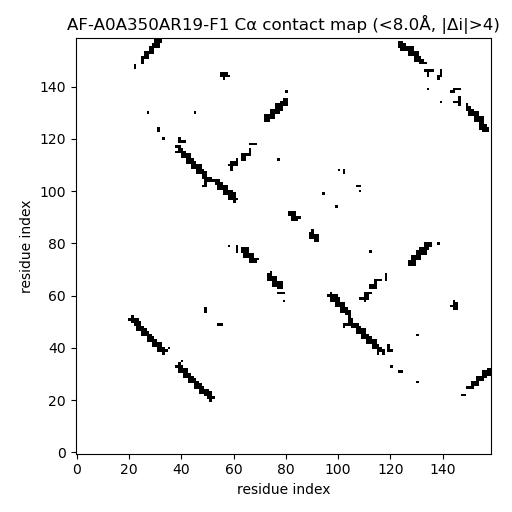O . SER A 1 122 ? 16.761 -1.518 -13.715 1.00 89.06 122 SER A O 1
ATOM 942 N N . LEU A 1 123 ? 14.564 -1.315 -14.156 1.00 91.19 123 LEU A N 1
ATOM 943 C CA . LEU A 1 123 ? 14.113 -2.347 -13.225 1.00 91.19 123 LEU A CA 1
ATOM 944 C C . LEU A 1 123 ? 14.117 -3.693 -13.953 1.00 91.19 123 LEU A C 1
ATOM 946 O O . LEU A 1 123 ? 13.655 -3.771 -15.092 1.00 91.19 123 LEU A O 1
ATOM 950 N N . GLU A 1 124 ? 14.627 -4.740 -13.324 1.00 92.38 124 GLU A N 1
ATOM 951 C CA . GLU A 1 124 ? 14.748 -6.078 -13.901 1.00 92.38 124 GLU A CA 1
ATOM 952 C C . GLU A 1 124 ? 13.953 -7.125 -13.107 1.00 92.38 124 GLU A C 1
ATOM 954 O O . GLU A 1 124 ? 13.455 -6.883 -12.006 1.00 92.38 124 GLU A O 1
ATOM 959 N N . ASP A 1 125 ? 13.795 -8.307 -13.706 1.00 94.38 125 ASP A N 1
ATOM 960 C CA . ASP A 1 125 ? 13.246 -9.475 -13.016 1.00 94.38 125 ASP A CA 1
ATOM 961 C C . ASP A 1 125 ? 14.132 -9.860 -11.823 1.00 94.38 125 ASP A C 1
ATOM 963 O O . ASP A 1 125 ? 15.355 -9.938 -11.946 1.00 94.38 125 ASP A O 1
ATOM 967 N N . GLY A 1 126 ? 13.510 -10.111 -10.671 1.00 94.56 126 GLY A N 1
ATOM 968 C CA . GLY A 1 126 ? 14.213 -10.438 -9.433 1.00 94.56 126 GLY A CA 1
ATOM 969 C C . GLY A 1 126 ? 14.674 -9.233 -8.608 1.00 94.56 126 GLY A C 1
ATOM 970 O O . GLY A 1 126 ? 15.157 -9.443 -7.496 1.00 94.56 126 GLY A O 1
ATOM 971 N N . ASP A 1 127 ? 14.503 -7.999 -9.090 1.00 93.06 127 ASP A N 1
ATOM 972 C CA . ASP A 1 127 ? 14.798 -6.806 -8.292 1.00 93.06 127 ASP A CA 1
ATOM 973 C C . ASP A 1 127 ? 13.812 -6.665 -7.125 1.00 93.06 127 ASP A C 1
ATOM 975 O O . ASP A 1 127 ? 12.602 -6.838 -7.285 1.00 93.06 127 ASP A O 1
ATOM 979 N N . ASP A 1 128 ? 14.312 -6.280 -5.953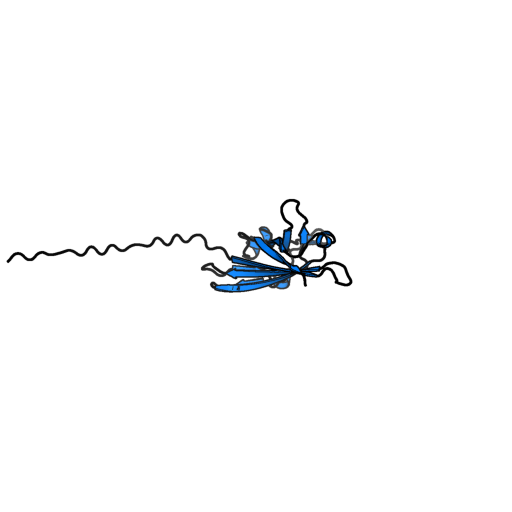 1.00 94.81 128 ASP A N 1
ATOM 980 C CA . ASP A 1 128 ? 13.465 -5.950 -4.809 1.00 94.81 128 ASP A CA 1
ATOM 981 C C . ASP A 1 128 ? 13.067 -4.470 -4.832 1.00 94.81 128 ASP A C 1
ATOM 983 O O . ASP A 1 128 ? 13.897 -3.569 -4.981 1.00 94.81 128 ASP A O 1
ATOM 987 N N . ILE A 1 129 ? 11.776 -4.212 -4.625 1.00 94.00 129 ILE A N 1
ATOM 988 C CA . ILE A 1 129 ? 11.221 -2.867 -4.478 1.00 94.00 129 ILE A CA 1
ATOM 989 C C . ILE A 1 129 ? 10.508 -2.716 -3.140 1.00 94.00 129 ILE A C 1
ATOM 991 O O . ILE A 1 129 ? 9.853 -3.634 -2.644 1.00 94.00 129 ILE A O 1
ATOM 995 N N . ILE A 1 130 ? 10.578 -1.517 -2.566 1.00 95.00 130 ILE A N 1
ATOM 996 C CA . ILE A 1 130 ? 9.828 -1.177 -1.356 1.00 95.00 130 ILE A CA 1
ATOM 997 C C . ILE A 1 130 ? 8.472 -0.613 -1.769 1.00 95.00 130 ILE A C 1
ATOM 999 O O . ILE A 1 130 ? 8.404 0.423 -2.429 1.00 95.00 130 ILE A O 1
ATOM 1003 N N . VAL A 1 131 ? 7.389 -1.248 -1.338 1.00 94.25 131 VAL A N 1
ATOM 1004 C CA . VAL A 1 131 ? 6.015 -0.789 -1.565 1.00 94.25 131 VAL A CA 1
ATOM 1005 C C . VAL A 1 131 ? 5.496 -0.117 -0.300 1.00 94.25 131 VAL A C 1
ATOM 1007 O O . VAL A 1 131 ? 5.488 -0.726 0.767 1.00 94.25 131 VAL A O 1
ATOM 1010 N N . LYS A 1 132 ? 5.057 1.141 -0.413 1.00 92.56 132 LYS A N 1
ATOM 1011 C CA . LYS A 1 132 ? 4.567 1.963 0.703 1.00 92.56 132 LYS A CA 1
ATOM 1012 C C . LYS A 1 132 ? 3.109 2.377 0.522 1.00 92.56 132 LYS A C 1
ATOM 1014 O O . LYS A 1 132 ? 2.771 2.962 -0.502 1.00 92.56 132 LYS A O 1
ATOM 1019 N N . TYR A 1 133 ? 2.278 2.187 1.539 1.00 92.50 133 TYR A N 1
ATOM 1020 C CA . TYR A 1 133 ? 0.900 2.676 1.634 1.00 92.50 133 TYR A CA 1
ATOM 1021 C C . TYR A 1 133 ? 0.828 3.973 2.449 1.00 92.50 133 TYR A C 1
ATOM 1023 O O . TYR A 1 133 ? 0.833 3.969 3.668 1.00 92.50 133 TYR A O 1
ATOM 1031 N N . VAL A 1 134 ? 0.762 5.137 1.820 1.00 90.44 134 VAL A N 1
ATOM 1032 C CA . VAL A 1 134 ? 0.880 6.409 2.549 1.00 90.44 134 VAL A CA 1
ATOM 1033 C C . VAL A 1 134 ? -0.460 7.120 2.628 1.00 90.44 134 VAL A C 1
ATOM 1035 O O . VAL A 1 134 ? -0.984 7.554 1.610 1.00 90.44 134 VAL A O 1
ATOM 1038 N N . VAL A 1 135 ? -0.962 7.338 3.841 1.00 89.62 135 VAL A N 1
ATOM 1039 C CA . VAL A 1 135 ? -2.065 8.266 4.131 1.00 89.62 135 VAL A CA 1
ATOM 1040 C C . VAL A 1 135 ? -1.488 9.456 4.891 1.00 89.62 135 VAL A C 1
ATOM 1042 O O . VAL A 1 135 ? -0.663 9.270 5.780 1.00 89.62 135 VAL A O 1
ATOM 1045 N N . SER A 1 136 ? -1.874 10.684 4.537 1.00 87.06 136 SER A N 1
ATOM 1046 C CA . SER A 1 136 ? -1.448 11.863 5.305 1.00 87.06 136 SER A CA 1
ATOM 1047 C C . SER A 1 136 ? -2.033 11.848 6.718 1.00 87.06 136 SER A C 1
ATOM 1049 O O . SER A 1 136 ? -3.226 11.578 6.856 1.00 87.06 136 SER A O 1
ATOM 1051 N N . ASP A 1 137 ? -1.254 12.248 7.725 1.00 88.75 137 ASP A N 1
ATOM 1052 C CA . ASP A 1 137 ? -1.691 12.268 9.132 1.00 88.75 137 ASP A CA 1
ATOM 1053 C C . ASP A 1 137 ? -2.987 13.057 9.350 1.00 88.75 137 ASP A C 1
ATOM 1055 O O . ASP A 1 137 ? -3.881 12.585 10.042 1.00 88.75 137 ASP A O 1
ATOM 1059 N N . GLU A 1 138 ? -3.151 14.197 8.665 1.00 87.75 138 GLU A N 1
ATOM 1060 C CA . GLU A 1 138 ? -4.385 14.999 8.710 1.00 87.75 138 GLU A CA 1
ATOM 1061 C C . GLU A 1 138 ? -5.625 14.174 8.322 1.00 87.75 138 GLU A C 1
ATOM 1063 O O . GLU A 1 138 ? -6.690 14.314 8.917 1.00 87.75 138 GLU A O 1
ATOM 1068 N N . TRP A 1 139 ? -5.504 13.309 7.313 1.00 88.50 139 TRP A N 1
ATOM 1069 C CA . TRP A 1 139 ? -6.609 12.456 6.873 1.00 88.50 139 TRP A CA 1
ATOM 1070 C C . TRP A 1 139 ? -6.786 11.247 7.777 1.00 88.50 139 TRP A C 1
ATOM 1072 O O . TRP A 1 139 ? -7.924 10.859 8.023 1.00 88.50 139 TRP A O 1
ATOM 1082 N N . ALA A 1 140 ? -5.686 10.665 8.254 1.00 91.31 140 ALA A N 1
ATOM 1083 C CA . ALA A 1 140 ? -5.737 9.553 9.189 1.00 91.31 140 ALA A CA 1
ATOM 1084 C C . ALA A 1 140 ? -6.475 9.949 10.469 1.00 91.31 140 ALA A C 1
ATOM 1086 O O . ALA A 1 140 ? -7.411 9.264 10.863 1.00 91.31 140 ALA A O 1
ATOM 1087 N N . GLU A 1 141 ? -6.144 11.110 11.036 1.00 91.19 141 GLU A N 1
ATOM 1088 C CA . GLU A 1 141 ? -6.832 11.667 12.200 1.00 91.19 141 GLU A CA 1
ATOM 1089 C C . GLU A 1 141 ? -8.291 12.018 11.881 1.00 91.19 141 GLU A C 1
ATOM 1091 O O . GLU A 1 141 ? -9.208 11.622 12.597 1.00 91.19 141 GLU A O 1
ATOM 1096 N N . ARG A 1 142 ? -8.533 12.741 10.780 1.00 89.69 142 ARG A N 1
ATOM 1097 C CA . ARG A 1 142 ? -9.875 13.232 10.441 1.00 89.69 142 ARG A CA 1
ATOM 1098 C C . ARG A 1 142 ? -10.877 12.120 10.127 1.00 89.69 142 ARG A C 1
ATOM 1100 O O . ARG A 1 142 ? -12.073 12.313 10.348 1.00 89.69 142 ARG A O 1
ATOM 1107 N N . PHE A 1 143 ? -10.419 11.024 9.531 1.00 91.00 143 PHE A N 1
ATOM 1108 C CA . PHE A 1 143 ? -11.275 9.962 8.999 1.00 91.00 143 PHE A CA 1
ATOM 1109 C C . PHE A 1 143 ? -11.043 8.601 9.662 1.00 91.00 143 PHE A C 1
ATOM 1111 O O . PHE A 1 143 ? -11.563 7.610 9.157 1.00 91.00 143 PHE A O 1
ATOM 1118 N N . ASP A 1 144 ? -10.290 8.564 10.765 1.00 93.44 144 ASP A N 1
ATOM 1119 C CA . ASP A 1 144 ? -9.957 7.348 11.518 1.00 93.44 144 ASP A CA 1
ATOM 1120 C C . ASP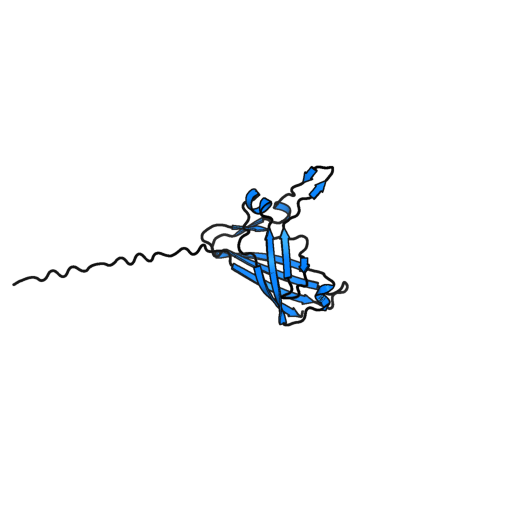 A 1 144 ? -9.370 6.240 10.622 1.00 93.44 144 ASP A C 1
ATOM 1122 O O . ASP A 1 144 ? -9.831 5.097 10.582 1.00 93.44 144 ASP A O 1
ATOM 1126 N N . LEU A 1 145 ? -8.372 6.617 9.813 1.00 93.75 145 LEU A N 1
ATOM 1127 C CA . LEU A 1 145 ? -7.704 5.703 8.883 1.00 93.75 145 LEU A CA 1
ATOM 1128 C C . LEU A 1 145 ? -6.433 5.141 9.508 1.00 93.75 145 LEU A C 1
ATOM 1130 O O . LEU A 1 145 ? -5.666 5.850 10.160 1.00 93.75 145 LEU A O 1
ATOM 1134 N N . TRP A 1 146 ? -6.149 3.878 9.215 1.00 93.25 146 TRP A N 1
ATOM 1135 C CA . TRP A 1 146 ? -4.881 3.268 9.581 1.00 93.25 146 TRP A CA 1
ATOM 1136 C C . TRP A 1 146 ? -3.709 3.905 8.815 1.00 93.25 146 TRP A C 1
ATOM 1138 O O . TRP A 1 146 ? -3.748 4.029 7.588 1.00 93.25 146 TRP A O 1
ATOM 1148 N N . ASN A 1 147 ? -2.655 4.292 9.543 1.00 88.75 147 ASN A N 1
ATOM 1149 C CA . ASN A 1 147 ? -1.459 4.954 9.002 1.00 88.75 147 ASN A CA 1
ATOM 1150 C C . ASN A 1 147 ? -0.121 4.463 9.608 1.00 88.75 147 ASN A C 1
ATOM 1152 O O . ASN A 1 147 ? 0.908 5.109 9.415 1.00 88.75 147 ASN A O 1
ATOM 1156 N N . GLN A 1 148 ? -0.100 3.344 10.342 1.00 82.00 148 GLN A N 1
ATOM 1157 C CA . GLN A 1 148 ? 1.105 2.848 11.031 1.00 82.00 148 GLN A CA 1
ATOM 1158 C C . GLN A 1 148 ? 1.867 1.804 10.202 1.00 82.00 148 GLN A C 1
ATOM 1160 O O . GLN A 1 148 ? 1.237 0.970 9.573 1.00 82.00 148 GLN A O 1
ATOM 1165 N N . LYS A 1 149 ? 3.213 1.817 10.248 1.00 77.88 149 LYS A N 1
ATOM 1166 C CA . LYS A 1 149 ? 4.145 0.869 9.583 1.00 77.88 149 LYS A CA 1
ATOM 1167 C C . LYS A 1 149 ? 3.640 0.355 8.228 1.00 77.88 149 LYS A C 1
ATOM 1169 O O . LYS A 1 149 ? 3.229 -0.788 8.059 1.00 77.88 149 LYS A O 1
ATOM 1174 N N . ASN A 1 150 ? 3.714 1.235 7.251 1.00 85.25 150 ASN A N 1
ATOM 1175 C CA . ASN A 1 150 ? 2.999 1.118 6.000 1.00 85.25 150 ASN A CA 1
ATOM 1176 C C . ASN A 1 150 ? 3.867 0.680 4.815 1.00 85.25 150 ASN A C 1
ATOM 1178 O O . ASN A 1 150 ? 3.580 1.050 3.680 1.00 85.25 150 ASN A O 1
ATOM 1182 N N . GLU A 1 151 ? 4.943 -0.061 5.059 1.00 92.62 151 GLU A N 1
ATOM 1183 C CA . GLU A 1 151 ? 5.862 -0.490 4.009 1.00 92.62 151 GLU A CA 1
ATOM 1184 C C . GLU A 1 151 ? 6.184 -1.980 4.083 1.00 92.62 151 GLU A C 1
ATOM 1186 O O . GLU A 1 151 ? 6.233 -2.573 5.161 1.00 92.62 151 GLU A O 1
ATOM 1191 N N . THR A 1 152 ? 6.400 -2.572 2.912 1.00 94.56 152 THR A N 1
ATOM 1192 C CA . THR A 1 152 ? 6.815 -3.96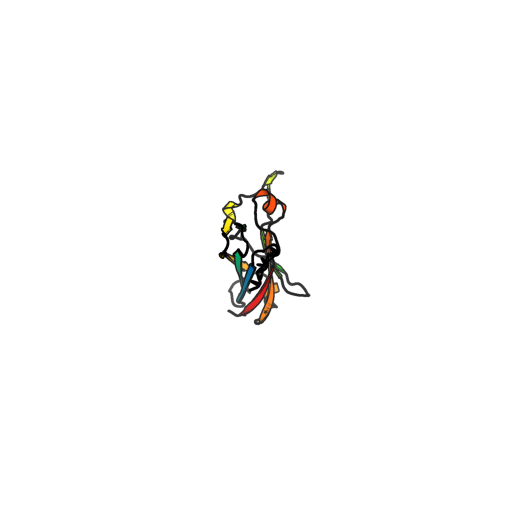5 2.729 1.00 94.56 152 THR A CA 1
ATOM 1193 C C . THR A 1 152 ? 7.682 -4.082 1.472 1.00 94.56 152 THR A C 1
ATOM 1195 O O . THR A 1 152 ? 7.820 -3.114 0.720 1.00 94.56 152 THR A O 1
ATOM 1198 N N . VAL A 1 153 ? 8.291 -5.243 1.249 1.00 95.56 153 VAL A N 1
ATOM 1199 C CA . VAL A 1 153 ? 9.156 -5.508 0.090 1.00 95.56 153 VAL A CA 1
ATOM 1200 C C . VAL A 1 153 ? 8.442 -6.454 -0.868 1.00 95.56 153 VAL A C 1
ATOM 1202 O O . VAL A 1 153 ? 7.813 -7.417 -0.436 1.00 95.56 153 VAL A O 1
ATOM 1205 N N . ALA A 1 154 ? 8.548 -6.177 -2.165 1.00 96.12 154 ALA A N 1
ATOM 1206 C CA . ALA A 1 154 ? 8.120 -7.074 -3.227 1.00 96.12 154 ALA A CA 1
ATOM 1207 C C . ALA A 1 154 ? 9.288 -7.346 -4.170 1.00 96.12 154 ALA A C 1
ATOM 1209 O O . ALA A 1 154 ? 9.940 -6.409 -4.626 1.00 96.12 154 ALA A O 1
ATOM 1210 N N . THR A 1 155 ? 9.491 -8.612 -4.516 1.00 96.31 155 THR A N 1
ATOM 1211 C CA . THR A 1 155 ? 10.379 -8.992 -5.615 1.00 96.31 155 THR A CA 1
ATOM 1212 C C . THR A 1 155 ? 9.619 -8.856 -6.931 1.00 96.31 155 THR A C 1
ATOM 1214 O O . THR A 1 155 ? 8.521 -9.404 -7.090 1.00 96.31 155 THR A O 1
ATOM 1217 N N . VAL A 1 156 ? 10.194 -8.107 -7.862 1.00 95.56 156 VAL A N 1
ATOM 1218 C CA . VAL A 1 156 ? 9.648 -7.854 -9.193 1.00 95.56 156 VAL A CA 1
ATOM 1219 C C . VAL A 1 156 ? 9.680 -9.135 -10.007 1.00 95.56 156 VAL A C 1
ATOM 1221 O O . VAL A 1 156 ? 10.690 -9.835 -10.046 1.00 95.56 156 VAL A O 1
ATOM 1224 N N . LYS A 1 157 ? 8.566 -9.420 -10.680 1.00 96.31 157 LYS A N 1
ATOM 1225 C CA . LYS A 1 157 ? 8.469 -10.491 -11.670 1.00 96.31 157 LYS A CA 1
ATOM 1226 C C . LYS A 1 157 ? 8.253 -9.909 -13.054 1.00 96.31 157 LYS A C 1
ATOM 1228 O O . LYS A 1 157 ? 7.380 -9.058 -13.219 1.00 96.31 157 LYS A O 1
ATOM 1233 N N . ALA A 1 158 ? 8.998 -10.369 -14.047 1.00 91.88 158 ALA A N 1
ATOM 1234 C CA . ALA A 1 158 ? 8.669 -10.080 -15.438 1.00 91.88 158 ALA A CA 1
ATOM 1235 C C . ALA A 1 158 ? 7.316 -10.711 -15.822 1.00 91.88 158 ALA A C 1
ATOM 1237 O O . ALA A 1 158 ? 6.966 -11.791 -15.334 1.00 91.88 158 ALA A O 1
ATOM 1238 N N . TRP A 1 159 ? 6.555 -10.004 -16.662 1.00 86.31 159 TRP A N 1
ATOM 1239 C CA . TRP A 1 159 ? 5.305 -10.490 -17.259 1.00 86.31 159 TRP A CA 1
ATOM 1240 C C . TRP A 1 159 ? 5.555 -11.540 -18.347 1.00 86.31 159 TRP A C 1
ATOM 1242 O O . TRP A 1 159 ? 6.448 -11.309 -19.193 1.00 86.31 159 TRP A O 1
#

Nearest PDB structures (foldseek):
  2x3c-assembly1_A-2  TM=4.924E-01  e=8.444E-02  Aeromonas salmonicida subsp. achromogenes
  2x3a-assembly1_A-2  TM=4.306E-01  e=1.193E-01  Aeromonas salmonicida subsp. achromogenes
  2x3b-assembly1_B  TM=4.579E-01  e=2.250E-01  Aeromonas salmonicida subsp. achromogenes
  7mlv-assembly1_C  TM=3.298E-01  e=1.597E+00  Sus scrofa

Sequence (159 aa):
MKKLITIFSLIILAFSISHADSIPTLEAHAVLNKDTPKGPLLGVVLIVINTTDRDITVLTKIKNGIYYSDAESPKVQIGFNRTQKRFGHSIVPSIASFEPVTIRPGEATEISSEISSKYLESLEDGDDIIVKYVVSDEWAERFDLWNQKNETVATVKAW

Solvent-accessible surface area (backbone atoms only — not comparable to full-atom values): 9404 Å² total; per-residue (Å²): 140,82,86,82,82,82,81,81,80,81,78,76,77,76,73,76,72,74,75,65,84,55,58,57,46,67,50,48,46,33,37,39,36,70,82,44,98,89,45,34,36,38,41,36,41,37,36,45,33,27,64,24,97,53,74,41,29,44,72,38,48,67,94,61,44,45,79,44,88,44,97,88,54,33,34,37,38,45,59,54,72,75,72,42,77,54,96,91,38,83,43,78,70,70,63,72,81,23,44,68,43,77,33,44,58,78,33,68,52,70,32,62,40,66,32,76,47,85,72,48,74,82,59,54,68,70,40,64,34,37,44,29,57,43,54,38,66,73,52,24,68,75,66,63,35,66,66,73,84,43,64,36,66,20,58,27,36,66,110

Secondary structure (DSSP, 8-state):
---------------------PPPEEEEEEEEES--TTS-EEEEEEEEE--SSS-EEEE---S--EEE--SSS-EEEEEE--PEEETTEEEPPPGGGG-EEEE-TT-EEEEEEEEE-GGGTT--TT-EEEEEEEE-HHHHHHHT---SS-EEEEEEEE-